Protein AF-A0ABD0QVM9-F1 (afdb_monomer_lite)

Organism: Cirrhinus mrigala (NCBI:txid683832)

InterPro domains:
  IPR007110 Immunoglobulin-like domain [PS50835] (1-67)
  IPR013783 Immunoglobulin-like fold [G3DSA:2.60.40.10] (1-69)
  IPR036179 Immunoglobulin-like domain superfamily [SSF48726] (2-70)
  IPR050488 Immunoglobulin Fc region receptor [PTHR11481] (2-69)

Radius of gyration: 17.49 Å; chains: 1; bounding box: 53×17×47 Å

pLDDT: mean 86.37, std 10.25, range [56.38, 96.56]

Sequence (70 aa):
RVFRGETVTLTCDIQGAGNIQWTYSWFKDGSVLPHITKRVYTITSDESYSGIYSCEVKSISDAVTLTVSG

Secondary structure (DSSP, 8-state):
---TT-EEEEE---TT--S--EEEEEEETTEEETT--SSEEEEE--GGG-S-EEEEEEE-PPPPPP----

Structure (mmCIF, N/CA/C/O backbone):
data_AF-A0ABD0QVM9-F1
#
_entry.id   AF-A0ABD0QVM9-F1
#
loop_
_atom_site.group_PDB
_atom_site.id
_atom_site.type_symbol
_atom_site.label_atom_id
_atom_site.label_alt_id
_atom_site.label_comp_id
_atom_site.label_asym_id
_atom_site.label_entity_id
_atom_site.label_seq_id
_atom_site.pdbx_PDB_ins_code
_atom_site.Cartn_x
_atom_site.Cartn_y
_atom_site.Cartn_z
_atom_site.occupancy
_atom_site.B_iso_or_equiv
_atom_site.auth_seq_id
_atom_site.auth_comp_id
_atom_site.auth_asym_id
_atom_site.auth_atom_id
_atom_site.pdbx_PDB_model_num
ATOM 1 N N . ARG A 1 1 ? -18.112 5.453 6.442 1.00 76.62 1 ARG A N 1
ATOM 2 C CA . ARG A 1 1 ? -17.747 5.169 7.852 1.00 76.62 1 ARG A CA 1
ATOM 3 C C . ARG A 1 1 ? -17.704 3.657 7.998 1.00 76.62 1 ARG A C 1
ATOM 5 O O . ARG A 1 1 ? -18.589 3.026 7.445 1.00 76.62 1 ARG A O 1
ATOM 12 N N . VAL A 1 2 ? -16.675 3.125 8.652 1.00 88.25 2 VAL A N 1
ATOM 13 C CA . VAL A 1 2 ? -16.433 1.685 8.844 1.00 88.25 2 VAL A CA 1
ATOM 14 C C . VAL A 1 2 ? -16.526 1.394 10.342 1.00 88.25 2 VAL A C 1
ATOM 16 O O . VAL A 1 2 ? -16.107 2.232 11.147 1.00 88.25 2 VAL A O 1
ATOM 19 N N . PHE A 1 3 ? -17.099 0.260 10.722 1.00 91.31 3 PHE A N 1
ATOM 20 C CA . PHE A 1 3 ? -17.216 -0.202 12.106 1.00 91.31 3 PHE A CA 1
ATOM 21 C C . PHE A 1 3 ? -16.110 -1.190 12.445 1.00 91.31 3 PHE A C 1
ATOM 23 O O . PHE A 1 3 ? -15.612 -1.875 11.563 1.00 91.31 3 PHE A O 1
ATOM 30 N N . ARG A 1 4 ? -15.726 -1.276 13.724 1.00 93.31 4 ARG A N 1
ATOM 31 C CA . ARG A 1 4 ? -14.695 -2.208 14.202 1.00 93.31 4 ARG A CA 1
ATOM 32 C C . ARG A 1 4 ? -15.051 -3.655 13.841 1.00 93.31 4 ARG A C 1
ATOM 34 O O . ARG A 1 4 ? -16.167 -4.092 14.104 1.00 93.31 4 ARG A O 1
ATOM 41 N N . GLY A 1 5 ? -14.080 -4.391 13.310 1.00 93.00 5 GLY A N 1
ATOM 42 C CA . GLY A 1 5 ? -14.210 -5.791 12.906 1.00 93.00 5 GLY A CA 1
ATOM 43 C C . GLY A 1 5 ? -14.686 -5.998 11.467 1.00 93.00 5 GLY A C 1
ATOM 44 O O . GLY A 1 5 ? -14.659 -7.128 10.988 1.00 93.00 5 GLY A O 1
ATOM 45 N N . GLU A 1 6 ? -15.082 -4.941 10.758 1.00 95.81 6 GLU A N 1
ATOM 46 C CA . GLU A 1 6 ? -15.399 -5.024 9.334 1.00 95.81 6 GLU A CA 1
ATOM 47 C C . GLU A 1 6 ? -14.137 -5.225 8.493 1.00 95.81 6 GLU A C 1
ATOM 49 O O . GLU A 1 6 ? -13.073 -4.663 8.753 1.00 95.81 6 GLU A O 1
ATOM 54 N N . THR A 1 7 ? -14.260 -6.010 7.430 1.00 95.19 7 THR A N 1
ATOM 55 C CA . THR A 1 7 ? -13.186 -6.156 6.453 1.00 95.19 7 THR A CA 1
ATOM 56 C C . THR A 1 7 ? -13.318 -5.082 5.382 1.00 95.19 7 THR A C 1
ATOM 58 O O . THR A 1 7 ? -14.304 -5.033 4.648 1.00 95.19 7 THR A O 1
ATOM 61 N N . VAL A 1 8 ? -12.300 -4.237 5.266 1.00 94.06 8 VAL A N 1
ATOM 62 C CA . VAL A 1 8 ? -12.193 -3.202 4.236 1.00 94.06 8 VAL A CA 1
ATOM 63 C C . VAL A 1 8 ? -11.158 -3.632 3.214 1.00 94.06 8 VAL A C 1
ATOM 65 O O . VAL A 1 8 ? -10.079 -4.105 3.566 1.00 94.06 8 VAL A O 1
ATOM 68 N N . THR A 1 9 ? -11.472 -3.437 1.937 1.00 95.00 9 THR A N 1
ATOM 69 C CA . THR A 1 9 ? -10.529 -3.661 0.842 1.00 95.00 9 THR A CA 1
ATOM 70 C C . THR A 1 9 ? -10.245 -2.342 0.144 1.00 95.00 9 THR A C 1
ATOM 72 O O . THR A 1 9 ? -11.137 -1.741 -0.450 1.00 95.00 9 THR A O 1
ATOM 75 N N . LEU A 1 10 ? -8.997 -1.895 0.223 1.00 93.62 10 LEU A N 1
ATOM 76 C CA . LEU A 1 10 ? -8.493 -0.742 -0.506 1.00 93.62 10 LEU A CA 1
ATOM 77 C C . LEU A 1 10 ? -7.864 -1.228 -1.813 1.00 93.62 10 LEU A C 1
ATOM 79 O O . LEU A 1 10 ? -7.085 -2.184 -1.818 1.00 93.62 10 LEU A O 1
ATOM 83 N N . THR A 1 11 ? -8.193 -0.562 -2.918 1.00 91.56 11 THR A N 1
ATOM 84 C CA . THR A 1 11 ? -7.651 -0.887 -4.243 1.00 91.56 11 THR A CA 1
ATOM 85 C C . THR A 1 11 ? -6.999 0.348 -4.840 1.00 91.56 11 THR A C 1
ATOM 87 O O . THR A 1 11 ? -7.608 1.414 -4.883 1.00 91.56 11 THR A O 1
ATOM 90 N N . CYS A 1 12 ? -5.757 0.198 -5.291 1.00 89.19 12 CYS A N 1
ATOM 91 C CA . CYS A 1 12 ? -5.024 1.237 -5.999 1.00 89.19 12 CYS A CA 1
ATOM 92 C C . CYS A 1 12 ? -5.218 1.068 -7.512 1.00 89.19 12 CYS A C 1
ATOM 94 O O . CYS A 1 12 ? -4.430 0.379 -8.165 1.00 89.19 12 CYS A O 1
ATOM 96 N N . ASP A 1 13 ? -6.291 1.643 -8.060 1.00 81.75 13 ASP A N 1
ATOM 97 C CA . ASP A 1 13 ? -6.560 1.595 -9.500 1.00 81.75 13 ASP A CA 1
ATOM 98 C C . ASP A 1 13 ? -6.065 2.848 -10.222 1.00 81.75 13 ASP A C 1
ATOM 100 O O . ASP A 1 13 ? -6.292 3.984 -9.808 1.00 81.75 13 ASP A O 1
ATOM 104 N N . ILE A 1 14 ? -5.409 2.609 -11.353 1.00 72.69 14 ILE A N 1
ATOM 105 C CA . ILE A 1 14 ? -4.896 3.617 -12.280 1.00 72.69 14 ILE A CA 1
ATOM 106 C C . ILE A 1 14 ? -5.379 3.262 -13.681 1.00 72.69 14 ILE A C 1
ATOM 108 O O . ILE A 1 14 ? -5.234 2.126 -14.142 1.00 72.69 14 ILE A O 1
ATOM 112 N N . GLN A 1 15 ? -5.952 4.247 -14.368 1.00 67.31 15 GLN A N 1
ATOM 113 C CA . GLN A 1 15 ? -6.358 4.093 -15.761 1.00 67.31 15 GLN A CA 1
ATOM 114 C C . GLN A 1 15 ? -5.105 3.930 -16.636 1.00 67.31 15 GLN A C 1
ATOM 116 O O . GLN A 1 15 ? -4.157 4.700 -16.510 1.00 67.31 15 GLN A O 1
ATOM 121 N N . GLY A 1 16 ? -5.090 2.916 -17.506 1.00 63.16 16 GLY A N 1
ATOM 122 C CA . GLY A 1 16 ? -3.951 2.629 -18.392 1.00 63.16 16 GLY A CA 1
ATOM 123 C C . GLY A 1 16 ? -2.987 1.542 -17.902 1.00 63.16 16 GLY A C 1
ATOM 124 O O . GLY A 1 16 ? -1.931 1.353 -18.503 1.00 63.16 16 GLY A O 1
ATOM 125 N N . ALA A 1 17 ? -3.336 0.797 -16.849 1.00 56.38 17 ALA A N 1
ATOM 126 C CA . ALA A 1 17 ? -2.562 -0.354 -16.386 1.00 56.38 17 ALA A CA 1
ATOM 127 C C . ALA A 1 17 ? -2.645 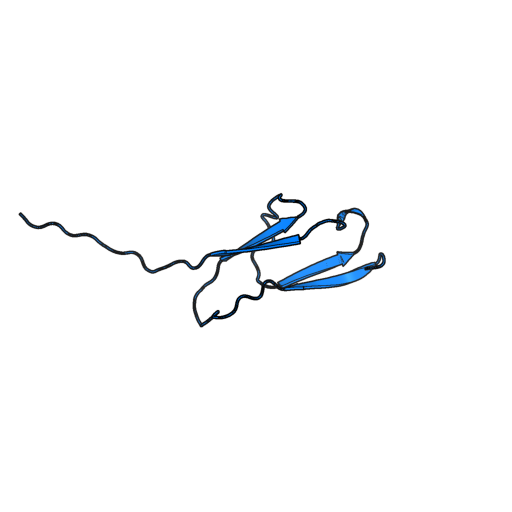-1.534 -17.382 1.00 56.38 17 ALA A C 1
ATOM 129 O O . ALA A 1 17 ? -3.431 -2.462 -17.203 1.00 56.38 17 ALA A O 1
ATOM 130 N N . GLY A 1 18 ? -1.837 -1.484 -18.445 1.00 58.56 18 GLY A N 1
ATOM 131 C CA . GLY A 1 18 ? -1.540 -2.635 -19.304 1.00 58.56 18 GLY A CA 1
ATOM 132 C C . GLY A 1 18 ? -0.656 -3.681 -18.602 1.00 58.56 18 GLY A C 1
ATOM 133 O O . GLY A 1 18 ? -0.460 -3.630 -17.388 1.00 58.56 18 GLY A O 1
ATOM 134 N N . ASN A 1 19 ? -0.067 -4.599 -19.378 1.00 57.78 19 ASN A N 1
ATOM 135 C CA . ASN A 1 19 ? 0.772 -5.730 -18.923 1.00 57.78 19 ASN A CA 1
ATOM 136 C C . ASN A 1 19 ? 2.162 -5.327 -18.376 1.00 57.78 19 ASN A C 1
ATOM 138 O O . ASN A 1 19 ? 3.134 -6.060 -18.543 1.00 57.78 19 ASN A O 1
ATOM 142 N N . ILE A 1 20 ? 2.289 -4.147 -17.776 1.00 65.81 20 ILE A N 1
ATOM 143 C CA . ILE A 1 20 ? 3.549 -3.649 -17.222 1.00 65.81 20 ILE A CA 1
ATOM 144 C C . ILE A 1 20 ? 3.639 -4.107 -15.764 1.00 65.81 20 ILE A C 1
ATOM 146 O O . ILE A 1 20 ? 2.637 -4.117 -15.047 1.00 65.81 20 ILE A O 1
ATOM 150 N N . GLN A 1 21 ? 4.829 -4.506 -15.312 1.00 68.19 21 GLN A N 1
ATOM 151 C CA . GLN A 1 21 ? 5.054 -4.750 -13.891 1.00 68.19 21 GLN A CA 1
ATOM 152 C C . GLN A 1 21 ? 5.041 -3.413 -13.145 1.00 68.19 21 GLN A C 1
ATOM 154 O O . GLN A 1 21 ? 5.919 -2.571 -13.324 1.00 68.19 21 GLN A O 1
ATOM 159 N N . TRP A 1 22 ? 4.017 -3.223 -12.319 1.00 78.62 22 TRP A N 1
ATOM 160 C CA . TRP A 1 22 ? 3.851 -2.038 -11.491 1.00 78.62 22 TRP A CA 1
ATOM 161 C C . TRP A 1 22 ? 4.288 -2.330 -10.060 1.00 78.62 22 TRP A C 1
ATOM 163 O O . TRP A 1 22 ? 3.876 -3.334 -9.473 1.00 78.62 22 TRP A O 1
ATOM 173 N N . THR A 1 23 ? 5.054 -1.416 -9.477 1.00 84.81 23 THR A N 1
ATOM 174 C CA . THR A 1 23 ? 5.329 -1.417 -8.038 1.00 84.81 23 THR A CA 1
ATOM 175 C C . THR A 1 23 ? 4.342 -0.481 -7.358 1.00 84.81 23 THR A C 1
ATOM 177 O O . THR A 1 23 ? 4.255 0.691 -7.727 1.00 84.81 23 THR A O 1
ATOM 180 N N . TYR A 1 24 ? 3.607 -0.992 -6.370 1.00 89.31 24 TYR A N 1
ATOM 181 C CA . TYR A 1 24 ? 2.668 -0.204 -5.576 1.00 89.31 24 TYR A CA 1
ATOM 182 C C . TYR A 1 24 ? 3.311 0.192 -4.250 1.00 89.31 24 TYR A C 1
ATOM 184 O O . TYR A 1 24 ? 3.962 -0.630 -3.607 1.00 89.31 24 TYR A O 1
ATOM 192 N N . SER A 1 25 ? 3.078 1.427 -3.828 1.00 92.50 25 SER A N 1
ATOM 193 C CA . SER A 1 25 ? 3.446 1.928 -2.506 1.00 92.50 25 SER A CA 1
ATOM 194 C C . SER A 1 25 ? 2.207 2.502 -1.849 1.00 92.50 25 SER A C 1
ATOM 196 O O . SER A 1 25 ? 1.549 3.366 -2.424 1.00 92.50 25 SER A O 1
ATOM 198 N N . TRP A 1 26 ? 1.885 2.033 -0.650 1.00 95.31 26 TRP A N 1
ATOM 199 C CA . TRP A 1 26 ? 0.756 2.545 0.119 1.00 95.31 26 TRP A CA 1
ATOM 200 C C . TRP A 1 26 ? 1.212 3.521 1.188 1.00 95.31 26 TRP A C 1
ATOM 202 O O . TRP A 1 26 ? 2.295 3.374 1.754 1.00 95.31 26 TRP A O 1
ATOM 212 N N . PHE A 1 27 ? 0.352 4.484 1.495 1.00 96.00 27 PHE A N 1
ATOM 213 C CA . PHE A 1 27 ? 0.582 5.486 2.520 1.00 96.00 27 PHE A CA 1
ATOM 214 C C . PHE A 1 27 ? -0.635 5.586 3.432 1.00 96.00 27 PHE A C 1
ATOM 216 O O . PHE A 1 27 ? -1.776 5.478 2.976 1.00 96.00 27 PHE A O 1
ATOM 223 N N . LYS A 1 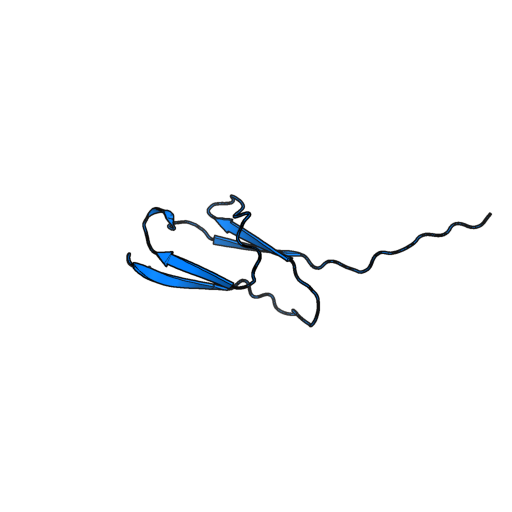28 ? -0.378 5.816 4.718 1.00 95.94 28 LYS A N 1
ATOM 224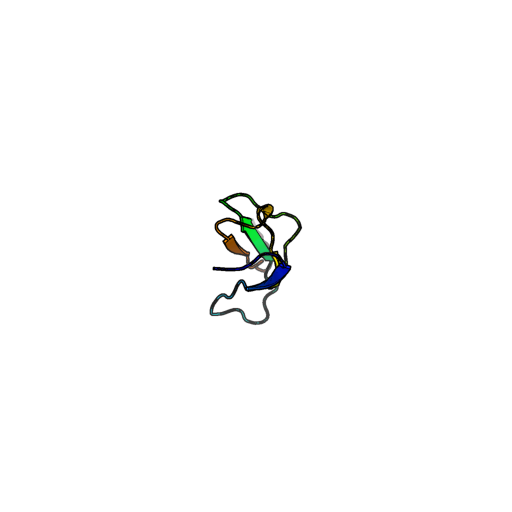 C CA . LYS A 1 28 ? -1.376 6.164 5.726 1.00 95.94 28 LYS A CA 1
ATOM 225 C C . LYS A 1 28 ? -0.940 7.458 6.398 1.00 95.94 28 LYS A C 1
ATOM 227 O O . LYS A 1 28 ? 0.175 7.530 6.908 1.00 95.94 28 LYS A O 1
ATOM 232 N N . ASP A 1 29 ? -1.795 8.473 6.373 1.00 96.56 29 ASP A N 1
ATOM 233 C CA . ASP A 1 29 ? -1.525 9.792 6.960 1.00 96.56 29 ASP A CA 1
ATOM 234 C C . ASP A 1 29 ? -0.190 10.390 6.460 1.00 96.56 29 ASP A C 1
ATOM 236 O O .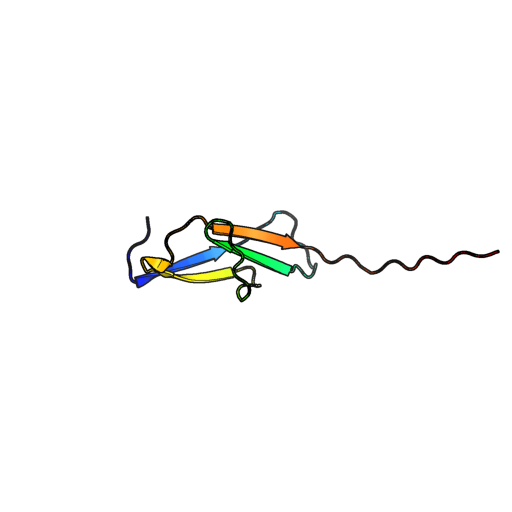 ASP A 1 29 ? 0.582 10.984 7.207 1.00 96.56 29 ASP A O 1
ATOM 240 N N . GLY A 1 30 ? 0.119 10.163 5.176 1.00 94.75 30 GLY A N 1
ATOM 241 C CA . GLY A 1 30 ? 1.368 10.587 4.529 1.00 94.75 30 GLY A CA 1
ATOM 242 C C . GLY A 1 30 ? 2.595 9.710 4.820 1.00 94.75 30 GLY A C 1
ATOM 243 O O . GLY A 1 30 ? 3.629 9.891 4.181 1.00 94.75 30 GLY A O 1
ATOM 244 N N . SER A 1 31 ? 2.499 8.736 5.728 1.00 95.81 31 SER A N 1
ATOM 245 C CA . SER A 1 31 ? 3.587 7.803 6.050 1.00 95.81 31 SER A CA 1
ATOM 246 C C . SER A 1 31 ? 3.511 6.538 5.204 1.00 95.81 31 SER A C 1
ATOM 248 O O . SER A 1 31 ? 2.436 5.967 5.035 1.00 95.81 31 SER A O 1
ATOM 250 N N . VAL A 1 32 ? 4.653 6.074 4.691 1.00 94.94 32 VAL A N 1
ATOM 251 C CA . VAL A 1 32 ? 4.720 4.858 3.868 1.00 94.94 32 VAL A CA 1
ATOM 252 C C . VAL A 1 32 ? 4.387 3.605 4.685 1.00 94.94 32 VAL A C 1
ATOM 254 O O . VAL A 1 32 ? 4.815 3.457 5.829 1.00 94.94 32 VAL A O 1
ATOM 257 N N . LEU A 1 33 ? 3.652 2.678 4.074 1.00 94.38 33 LEU A N 1
ATOM 258 C CA . LEU A 1 33 ? 3.385 1.333 4.576 1.00 94.38 33 LEU A CA 1
ATOM 259 C C . LEU A 1 33 ? 4.313 0.343 3.847 1.00 94.38 33 LEU A C 1
ATOM 261 O O . LEU A 1 33 ? 3.937 -0.199 2.806 1.00 94.38 33 LEU A O 1
ATOM 265 N N . PRO A 1 34 ? 5.530 0.083 4.360 1.00 88.19 34 PRO A N 1
ATOM 266 C CA . PRO A 1 34 ? 6.594 -0.586 3.603 1.00 88.19 34 PRO A CA 1
ATOM 267 C C . PRO A 1 34 ? 6.278 -2.037 3.215 1.00 88.19 34 PRO A C 1
ATOM 269 O O . PRO A 1 34 ? 6.862 -2.570 2.277 1.00 88.19 34 PRO A O 1
ATOM 272 N N . HIS A 1 35 ? 5.359 -2.690 3.925 1.00 88.31 35 HIS A N 1
ATOM 273 C CA . HIS A 1 35 ? 5.016 -4.097 3.698 1.00 88.31 35 HIS A CA 1
ATOM 274 C C . HIS A 1 35 ? 3.852 -4.298 2.725 1.00 88.31 35 HIS A C 1
ATOM 276 O O . HIS A 1 35 ? 3.526 -5.435 2.384 1.00 88.31 35 HIS A O 1
ATOM 282 N N . ILE A 1 36 ? 3.218 -3.215 2.275 1.00 90.62 36 ILE A N 1
ATOM 283 C CA . ILE A 1 36 ? 2.056 -3.282 1.395 1.00 90.62 36 ILE A CA 1
ATOM 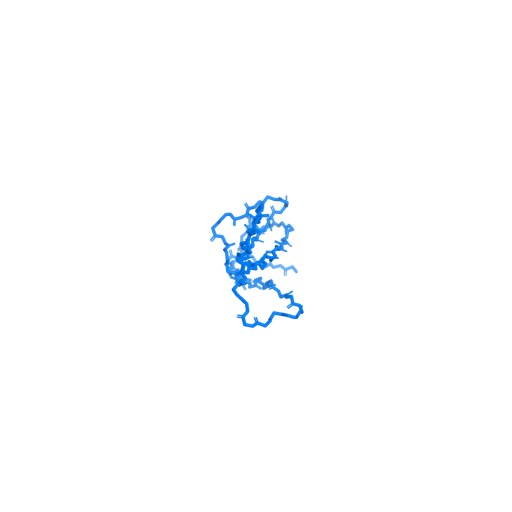284 C C . ILE A 1 36 ? 2.487 -2.822 0.005 1.00 90.62 36 ILE A C 1
ATOM 286 O O . ILE A 1 36 ? 2.519 -1.633 -0.292 1.00 90.62 36 ILE A O 1
ATOM 290 N N . THR A 1 37 ? 2.830 -3.791 -0.844 1.00 88.75 37 THR A N 1
ATOM 291 C CA . THR A 1 37 ? 3.339 -3.554 -2.209 1.00 88.75 37 THR A CA 1
ATOM 292 C C . THR A 1 37 ? 2.413 -4.067 -3.309 1.00 88.75 37 THR A C 1
ATOM 294 O O . THR A 1 37 ? 2.739 -4.027 -4.496 1.00 88.75 37 THR A O 1
ATOM 297 N N . LYS A 1 38 ? 1.240 -4.576 -2.923 1.00 89.19 38 LYS A N 1
ATOM 298 C CA . LYS A 1 38 ? 0.228 -5.103 -3.840 1.00 89.19 38 LYS A CA 1
ATOM 299 C C . LYS A 1 38 ? -0.782 -4.020 -4.207 1.00 89.19 38 LYS A C 1
ATOM 301 O O . LYS A 1 38 ? -1.028 -3.098 -3.435 1.00 89.19 38 LYS A O 1
ATOM 306 N N . ARG A 1 39 ? -1.445 -4.202 -5.353 1.00 89.81 39 ARG A N 1
ATOM 307 C CA . ARG A 1 39 ? -2.583 -3.370 -5.781 1.00 89.81 39 ARG A CA 1
ATOM 308 C C . ARG A 1 39 ? -3.716 -3.342 -4.754 1.00 89.81 39 ARG A C 1
ATOM 310 O O . ARG A 1 39 ? -4.409 -2.339 -4.642 1.00 89.81 39 ARG A O 1
ATOM 317 N N . VAL A 1 40 ? -3.926 -4.459 -4.063 1.00 91.56 40 VAL A N 1
ATOM 318 C CA . VAL A 1 40 ? -5.033 -4.657 -3.128 1.00 91.56 40 VAL A CA 1
ATOM 319 C C . VAL A 1 40 ? -4.483 -4.747 -1.715 1.00 91.56 40 VAL A C 1
ATOM 321 O O . VAL A 1 40 ? -3.565 -5.532 -1.456 1.00 91.56 40 VAL A O 1
ATOM 324 N N . TYR A 1 41 ? -5.070 -3.967 -0.813 1.00 92.81 41 TYR A N 1
ATOM 325 C CA . TYR A 1 41 ? -4.759 -3.972 0.607 1.00 92.81 41 TYR A CA 1
ATOM 326 C C . TYR A 1 41 ? -6.027 -4.232 1.425 1.00 92.81 41 TYR A C 1
ATOM 328 O O . TYR A 1 41 ? -6.958 -3.429 1.425 1.00 92.81 41 TYR A O 1
ATOM 336 N N . THR A 1 42 ? -6.066 -5.373 2.113 1.00 94.50 42 THR A N 1
ATOM 337 C CA . THR A 1 42 ? -7.192 -5.785 2.958 1.00 94.50 42 THR A CA 1
ATOM 338 C C . THR A 1 42 ? -6.880 -5.526 4.427 1.00 94.50 42 THR A C 1
ATOM 340 O O . THR A 1 42 ? -5.809 -5.891 4.911 1.00 94.50 42 THR A O 1
ATOM 343 N N . ILE A 1 43 ? -7.828 -4.913 5.130 1.00 93.31 43 ILE A N 1
ATOM 344 C CA . ILE A 1 43 ? -7.717 -4.505 6.530 1.00 93.31 43 ILE A CA 1
ATOM 345 C C . ILE A 1 43 ? -8.923 -5.056 7.286 1.00 93.31 43 ILE A C 1
ATOM 347 O O . ILE A 1 43 ? -10.054 -4.919 6.823 1.00 93.31 43 ILE A O 1
ATOM 351 N N . THR A 1 44 ? -8.696 -5.616 8.469 1.00 94.31 44 THR A N 1
ATOM 352 C CA . THR A 1 44 ? -9.760 -5.791 9.463 1.00 94.31 44 THR A CA 1
ATOM 353 C C . THR A 1 44 ? -9.778 -4.543 10.329 1.00 94.31 44 THR A C 1
ATOM 355 O O . THR A 1 44 ? -8.780 -4.225 10.968 1.00 94.31 44 THR A O 1
ATOM 358 N N . SER A 1 45 ? -10.870 -3.791 10.298 1.00 90.38 45 SER A N 1
ATOM 359 C CA . SER A 1 45 ? -10.929 -2.448 10.866 1.00 90.38 45 SER A CA 1
ATOM 360 C C . SER A 1 45 ? -10.832 -2.441 12.395 1.00 90.38 45 SER A C 1
ATOM 362 O O . SER A 1 45 ? -11.584 -3.099 13.119 1.00 90.38 45 SER A O 1
ATOM 364 N N . ASP A 1 46 ? -9.950 -1.590 12.897 1.00 92.44 46 ASP A N 1
ATOM 365 C CA . ASP A 1 46 ? -9.927 -1.128 14.278 1.00 92.44 46 ASP A CA 1
ATOM 366 C C . ASP A 1 46 ? -9.477 0.340 14.313 1.00 92.44 46 ASP A C 1
ATOM 368 O O . ASP A 1 46 ? -9.204 0.943 13.271 1.00 92.44 46 ASP A O 1
ATOM 372 N N . GLU A 1 47 ? -9.443 0.940 15.502 1.00 90.69 47 GLU A N 1
ATOM 373 C CA . GLU A 1 47 ? -9.143 2.366 15.658 1.00 90.69 47 GLU A CA 1
ATOM 374 C C . GLU A 1 47 ? -7.774 2.756 15.081 1.00 90.69 47 GLU A C 1
ATOM 376 O O . GLU A 1 47 ? -7.653 3.836 14.500 1.00 90.69 47 GLU A O 1
ATOM 381 N N . SER A 1 48 ? -6.779 1.864 15.139 1.00 91.00 48 SER A N 1
ATOM 382 C CA . SER A 1 48 ? -5.423 2.105 14.631 1.00 91.00 48 SER A CA 1
ATOM 383 C C . SER A 1 48 ? -5.351 2.233 13.108 1.00 91.00 48 SER A C 1
ATOM 385 O O . SER A 1 48 ? -4.426 2.860 12.585 1.00 91.00 48 SER A O 1
ATOM 387 N N . TYR A 1 49 ? -6.345 1.709 12.388 1.00 91.62 49 TYR A N 1
ATOM 388 C CA . TYR A 1 49 ? -6.463 1.828 10.935 1.00 91.62 49 TYR A CA 1
ATOM 389 C C . TYR A 1 49 ? -7.242 3.075 10.500 1.00 91.62 49 TYR A C 1
ATOM 391 O O . TYR A 1 49 ? -7.409 3.317 9.308 1.00 91.62 49 TYR A O 1
ATOM 399 N N . SER A 1 50 ? -7.685 3.917 11.435 1.00 93.06 50 SER A N 1
ATOM 400 C CA . SER A 1 50 ? -8.262 5.217 11.082 1.00 93.06 50 SER A CA 1
ATOM 401 C C . SER A 1 50 ? -7.180 6.129 10.514 1.00 93.06 50 SER A C 1
ATOM 403 O O . SER A 1 50 ? -6.126 6.288 11.130 1.00 93.06 50 SER A O 1
ATOM 405 N N . GLY A 1 51 ? -7.432 6.718 9.348 1.00 93.56 51 GLY A N 1
ATOM 406 C CA . GLY A 1 51 ? -6.508 7.642 8.700 1.00 93.56 51 GLY A CA 1
ATOM 407 C C . GLY A 1 51 ? -6.842 7.870 7.232 1.00 93.56 51 GLY A C 1
ATOM 408 O O . GLY A 1 51 ? -7.802 7.310 6.692 1.00 93.56 51 GLY A O 1
ATOM 409 N N . ILE A 1 52 ? -6.038 8.709 6.591 1.00 95.31 52 ILE A N 1
ATOM 410 C CA . ILE A 1 52 ? -6.129 9.010 5.164 1.00 95.31 52 ILE A CA 1
ATOM 411 C C . ILE A 1 52 ? -5.194 8.065 4.417 1.00 95.31 52 ILE A C 1
ATOM 413 O O . ILE A 1 52 ? -3.989 8.057 4.661 1.00 95.31 52 ILE A O 1
ATOM 417 N N . TYR A 1 53 ? -5.749 7.288 3.490 1.00 94.38 53 TYR A N 1
ATOM 418 C CA . TYR A 1 53 ? -4.983 6.363 2.665 1.00 94.38 53 TYR A CA 1
ATOM 419 C C . TYR A 1 53 ? -4.767 6.931 1.269 1.00 94.38 53 TYR A C 1
ATOM 421 O O . TYR A 1 53 ? -5.704 7.410 0.629 1.00 94.38 53 TYR A O 1
ATOM 429 N N . SER A 1 54 ? -3.539 6.825 0.782 1.00 94.50 54 SER A N 1
ATOM 430 C CA . SER A 1 54 ? -3.184 7.096 -0.609 1.00 94.50 54 SER A CA 1
ATOM 431 C C . SER A 1 54 ? -2.241 6.011 -1.120 1.00 94.50 54 SER A C 1
ATOM 433 O O . SER A 1 54 ? -1.664 5.245 -0.342 1.00 94.50 54 SER A O 1
ATOM 435 N N . CYS A 1 55 ? -2.111 5.905 -2.437 1.00 92.31 55 CYS A N 1
ATOM 436 C CA . CYS A 1 55 ? -1.189 4.974 -3.063 1.00 92.31 55 CYS A CA 1
ATOM 437 C C . CYS A 1 55 ? -0.453 5.643 -4.223 1.00 92.31 55 CYS A C 1
ATOM 43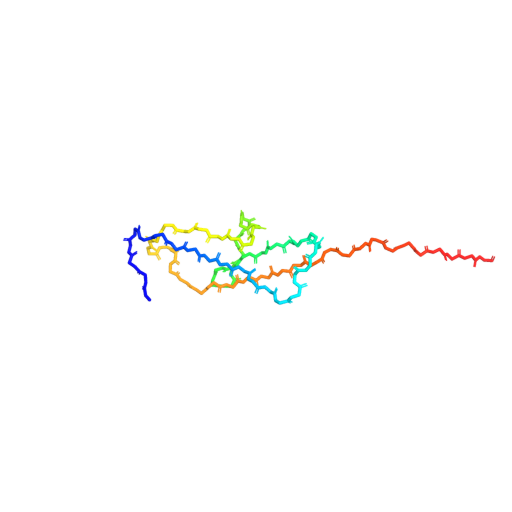9 O O . CYS A 1 55 ? -1.010 6.483 -4.930 1.00 92.31 55 CYS A O 1
ATOM 441 N N . GLU A 1 56 ? 0.796 5.242 -4.421 1.00 90.12 56 GLU A N 1
ATOM 442 C CA . GLU A 1 56 ? 1.584 5.567 -5.603 1.00 90.12 56 GLU A CA 1
ATOM 443 C C . GLU A 1 56 ? 1.852 4.300 -6.397 1.00 90.12 56 GLU A C 1
ATOM 445 O O . GLU A 1 56 ? 2.050 3.218 -5.835 1.00 90.12 56 GLU A O 1
ATOM 450 N N . VAL A 1 57 ? 1.912 4.453 -7.716 1.00 87.50 57 VAL A N 1
ATOM 451 C CA . VAL A 1 57 ? 2.285 3.370 -8.613 1.00 87.50 57 VAL A CA 1
ATOM 452 C C . VAL A 1 57 ? 3.466 3.807 -9.458 1.00 87.50 57 VAL A C 1
ATOM 454 O O . VAL A 1 57 ? 3.427 4.853 -10.105 1.00 87.50 57 VAL A O 1
ATOM 457 N N . LYS A 1 58 ? 4.523 2.997 -9.459 1.00 83.19 58 LYS A N 1
ATOM 458 C CA . LYS A 1 58 ? 5.707 3.214 -10.292 1.00 83.19 58 LYS A CA 1
ATOM 459 C C . LYS A 1 58 ? 5.773 2.148 -11.376 1.00 83.19 58 LYS A C 1
ATOM 461 O O . LYS A 1 58 ? 5.731 0.956 -11.076 1.00 83.19 58 LYS A O 1
ATOM 466 N N . SER A 1 59 ? 5.874 2.597 -12.626 1.00 77.19 59 SER A N 1
ATOM 467 C CA . SER A 1 59 ? 6.294 1.757 -13.749 1.00 77.19 59 SER A CA 1
ATOM 468 C C . SER A 1 59 ? 7.814 1.697 -13.763 1.00 77.19 59 SER A C 1
ATOM 470 O O . SER A 1 59 ? 8.465 2.731 -13.593 1.00 77.19 59 SER A O 1
ATOM 472 N N . ILE A 1 60 ? 8.373 0.513 -13.979 1.00 72.94 60 ILE A N 1
ATOM 473 C CA . ILE A 1 60 ? 9.797 0.359 -14.272 1.00 72.94 60 ILE A CA 1
ATOM 474 C C . ILE A 1 60 ? 9.913 0.211 -15.790 1.00 72.94 60 ILE A C 1
ATOM 476 O O . ILE A 1 60 ? 9.381 -0.740 -16.358 1.00 72.94 60 ILE A O 1
ATOM 480 N N . SER A 1 61 ? 10.561 1.175 -16.446 1.00 72.31 61 SER A N 1
ATOM 481 C CA . SER A 1 61 ? 10.887 1.089 -17.872 1.00 72.31 61 SER A CA 1
ATOM 482 C C . SER A 1 61 ? 12.110 0.203 -18.104 1.00 72.31 61 SER A C 1
ATOM 484 O O . SER A 1 61 ? 12.927 0.017 -17.200 1.00 72.31 61 SER A O 1
ATOM 486 N N . ASP A 1 62 ? 12.285 -0.269 -19.336 1.00 78.69 62 ASP A N 1
ATOM 487 C CA . ASP A 1 62 ? 13.499 -0.980 -19.734 1.00 78.69 62 ASP A CA 1
ATOM 488 C C . ASP A 1 62 ? 14.750 -0.097 -19.595 1.00 78.69 62 ASP A C 1
ATOM 490 O O . ASP A 1 62 ? 14.706 1.129 -19.760 1.00 78.69 62 ASP A O 1
ATOM 494 N N . ALA A 1 63 ? 15.881 -0.731 -19.278 1.00 79.38 63 ALA A N 1
ATOM 495 C CA . ALA A 1 63 ? 17.168 -0.055 -19.183 1.00 79.38 63 ALA A CA 1
ATOM 496 C C . ALA A 1 63 ? 17.660 0.373 -20.575 1.00 79.38 63 ALA A C 1
ATOM 498 O O . ALA A 1 63 ? 17.648 -0.413 -21.521 1.00 79.38 63 ALA A O 1
ATOM 499 N N . VAL A 1 64 ? 18.153 1.609 -20.689 1.00 87.56 64 VAL A N 1
ATOM 500 C CA . VAL A 1 64 ? 18.737 2.137 -21.930 1.00 87.56 64 VAL A CA 1
ATOM 501 C C . VAL A 1 64 ? 20.259 2.143 -21.810 1.00 87.56 64 VAL A C 1
ATOM 503 O O . VAL A 1 64 ? 20.806 2.620 -20.818 1.00 87.56 64 VAL A O 1
ATOM 506 N N . THR A 1 65 ? 20.950 1.625 -22.828 1.00 89.50 65 THR A N 1
ATOM 507 C CA . THR A 1 65 ? 22.418 1.662 -22.915 1.00 89.50 65 THR A CA 1
ATOM 508 C C . THR A 1 65 ? 22.851 2.807 -23.826 1.00 89.50 65 THR A C 1
ATOM 510 O O . THR A 1 65 ? 22.401 2.886 -24.967 1.00 89.50 65 THR A O 1
ATOM 513 N N . LEU A 1 66 ? 23.736 3.681 -23.340 1.00 88.00 66 LEU A N 1
ATOM 514 C CA . LEU A 1 66 ? 24.381 4.722 -24.143 1.00 88.00 66 LEU A CA 1
ATOM 515 C C . LEU A 1 66 ? 25.762 4.234 -24.594 1.00 88.00 66 LEU A C 1
ATOM 517 O O . LEU A 1 66 ? 26.594 3.876 -23.762 1.00 88.00 66 LEU A O 1
ATOM 521 N N . THR A 1 67 ? 26.027 4.261 -25.898 1.00 85.88 67 THR A N 1
ATOM 522 C CA . THR A 1 67 ? 27.353 3.971 -26.461 1.00 85.88 67 THR A CA 1
ATOM 523 C C . THR A 1 67 ? 27.856 5.201 -27.207 1.00 85.88 67 THR A C 1
ATOM 525 O O . THR A 1 67 ? 27.148 5.733 -28.057 1.00 85.88 67 THR A O 1
ATOM 528 N N . VAL A 1 68 ? 29.067 5.661 -26.883 1.00 83.12 68 VAL A N 1
ATOM 529 C CA . VAL A 1 68 ? 29.726 6.794 -27.552 1.00 83.12 68 VAL A CA 1
ATOM 530 C C . VAL A 1 68 ? 30.938 6.263 -28.314 1.00 83.12 68 VAL A C 1
ATOM 532 O O . VAL A 1 68 ? 31.796 5.607 -27.725 1.00 83.12 68 VAL A O 1
ATOM 535 N N . SER A 1 69 ? 30.986 6.520 -29.620 1.00 80.50 69 SER A N 1
ATOM 536 C CA . SER A 1 69 ? 32.107 6.182 -30.506 1.00 80.50 69 SER A CA 1
ATOM 537 C C . SER A 1 69 ? 32.969 7.423 -30.744 1.00 80.50 69 SER A C 1
ATOM 539 O O . SER A 1 69 ? 32.417 8.514 -30.895 1.00 80.50 69 SER A O 1
ATOM 541 N N . GLY A 1 70 ? 34.292 7.250 -30.763 1.00 72.12 70 GLY A N 1
ATOM 542 C CA . GLY A 1 70 ? 35.260 8.269 -31.188 1.00 72.12 70 GLY A CA 1
ATOM 543 C C . GLY A 1 70 ? 35.691 8.090 -32.635 1.00 72.12 70 GLY A C 1
ATOM 544 O O . GLY A 1 70 ? 35.496 6.972 -33.164 1.00 72.12 70 GLY A O 1
#

Foldseek 3Di:
DDDAQDKDKDFQDDPPPDPFDKWKWKDWQNHTPVVDGDRIDIDRDDPVSDGDMDMDIDTDDDDDDDDDDD